Protein AF-A0A1K1NLZ1-F1 (afdb_monomer_lite)

Structure (mmCIF, N/CA/C/O backbone):
data_AF-A0A1K1NLZ1-F1
#
_entry.id   AF-A0A1K1NLZ1-F1
#
loop_
_atom_site.group_PDB
_atom_site.id
_atom_site.type_symbol
_atom_site.label_atom_id
_atom_site.label_alt_id
_atom_site.label_comp_id
_atom_site.label_asym_id
_atom_site.label_entity_id
_atom_site.label_seq_id
_atom_site.pdbx_PDB_ins_code
_atom_site.Cartn_x
_atom_site.Cartn_y
_atom_site.Cartn_z
_atom_site.occupancy
_atom_site.B_iso_or_equiv
_atom_site.auth_seq_id
_atom_site.auth_comp_id
_atom_site.auth_asym_id
_atom_site.auth_atom_id
_atom_site.pdbx_PDB_model_num
ATOM 1 N N . MET A 1 1 ? -29.217 3.573 26.309 1.00 61.41 1 MET A N 1
ATOM 2 C CA . MET A 1 1 ? -27.871 2.977 26.425 1.00 61.41 1 MET A CA 1
ATOM 3 C C . MET A 1 1 ? -27.274 2.981 25.029 1.00 61.41 1 MET A C 1
ATOM 5 O O . MET A 1 1 ? -28.018 2.700 24.095 1.00 61.41 1 MET A O 1
ATOM 9 N N . SER A 1 2 ? -26.033 3.432 24.840 1.00 82.44 2 SER A N 1
ATOM 10 C CA . SER A 1 2 ? -25.448 3.455 23.495 1.00 82.44 2 SER A CA 1
ATOM 11 C C . SER A 1 2 ? -25.098 2.027 23.060 1.00 82.44 2 SER A C 1
ATOM 13 O O . SER A 1 2 ? -24.797 1.182 23.903 1.00 82.44 2 SER A O 1
ATOM 15 N N . ARG A 1 3 ? -25.100 1.745 21.748 1.00 85.81 3 ARG A N 1
ATOM 16 C CA . ARG A 1 3 ? -24.707 0.426 21.209 1.00 85.81 3 ARG A CA 1
ATOM 17 C C . ARG A 1 3 ? -23.326 -0.017 21.714 1.00 85.81 3 ARG A C 1
ATOM 19 O O . ARG A 1 3 ? -23.074 -1.200 21.899 1.00 85.81 3 ARG A O 1
ATOM 26 N N . THR A 1 4 ? -22.435 0.938 21.961 1.00 86.25 4 THR A N 1
ATOM 27 C CA . THR A 1 4 ? -21.087 0.696 22.481 1.00 86.25 4 THR A CA 1
ATOM 28 C C . THR A 1 4 ? -21.100 0.216 23.935 1.00 86.25 4 THR A C 1
ATOM 30 O O . THR A 1 4 ? -20.325 -0.670 24.283 1.00 86.25 4 THR A O 1
ATOM 33 N N . ASP A 1 5 ? -22.008 0.735 24.767 1.00 85.69 5 ASP A N 1
ATOM 34 C CA . ASP A 1 5 ? -22.148 0.316 26.170 1.00 85.69 5 ASP A CA 1
ATOM 35 C C . ASP A 1 5 ? -22.667 -1.126 26.273 1.00 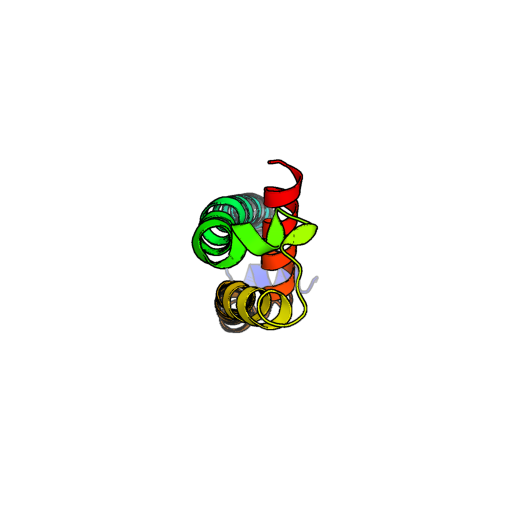85.69 5 ASP A C 1
ATOM 37 O O . ASP A 1 5 ? -22.256 -1.887 27.150 1.00 85.69 5 ASP A O 1
ATOM 41 N N . GLU A 1 6 ? -23.555 -1.525 25.357 1.00 89.00 6 GLU A N 1
ATOM 42 C CA . GLU A 1 6 ? -24.043 -2.905 25.245 1.00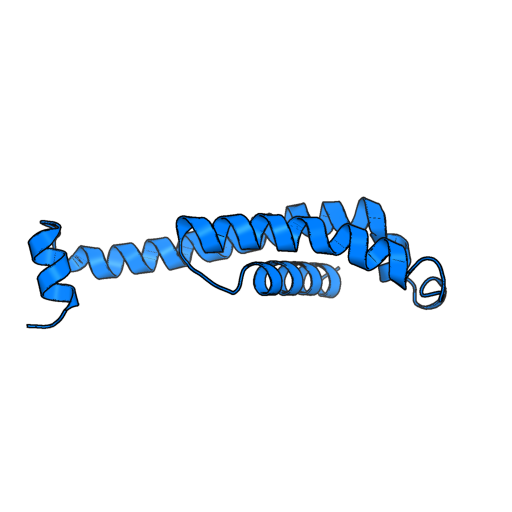 89.00 6 GLU A CA 1
ATOM 43 C C . GLU A 1 6 ? -22.914 -3.867 24.865 1.00 89.00 6 GLU A C 1
ATOM 45 O O . GLU A 1 6 ? -22.768 -4.918 25.490 1.00 89.00 6 GLU A O 1
ATOM 50 N N . ILE A 1 7 ? -22.072 -3.479 23.901 1.00 89.38 7 ILE A N 1
ATOM 51 C CA . ILE A 1 7 ? -20.900 -4.258 23.478 1.00 89.38 7 ILE A CA 1
ATOM 52 C C . ILE A 1 7 ? -19.891 -4.387 24.621 1.00 89.38 7 ILE A C 1
ATOM 54 O O . ILE A 1 7 ? -19.420 -5.489 24.888 1.00 89.38 7 ILE A O 1
ATOM 58 N N . LEU A 1 8 ? -19.582 -3.297 25.327 1.00 90.88 8 LEU A N 1
ATOM 59 C CA . LEU A 1 8 ? -18.667 -3.320 26.472 1.00 90.88 8 LEU A CA 1
ATOM 60 C C . LEU A 1 8 ? -19.164 -4.250 27.580 1.00 90.88 8 LEU A C 1
ATOM 62 O O . LEU A 1 8 ? -18.399 -5.069 28.096 1.00 90.88 8 LEU A O 1
ATOM 66 N N . LYS A 1 9 ? -20.457 -4.161 27.909 1.00 90.88 9 LYS A N 1
ATOM 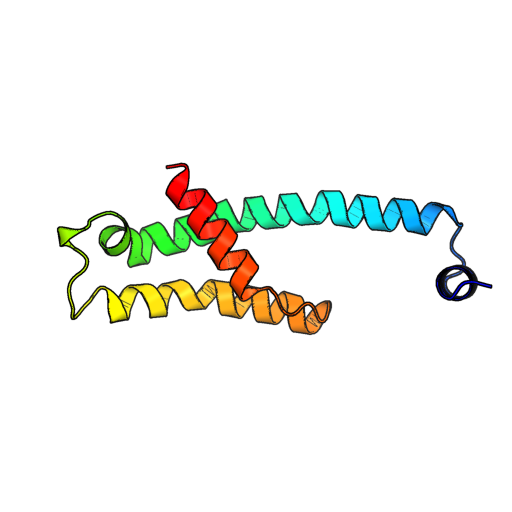67 C CA . LYS A 1 9 ? -21.089 -5.025 28.908 1.00 90.88 9 LYS A CA 1
ATOM 68 C C . LYS A 1 9 ? -21.061 -6.493 28.475 1.00 90.88 9 LYS A C 1
ATOM 70 O O . LYS A 1 9 ? -20.726 -7.349 29.290 1.00 90.88 9 LYS A O 1
ATOM 75 N N . ALA A 1 10 ? -21.366 -6.784 27.209 1.00 92.75 10 ALA A N 1
ATOM 76 C CA . ALA A 1 10 ? -21.314 -8.137 26.654 1.00 92.75 10 ALA A CA 1
ATOM 77 C C . ALA A 1 10 ? -19.885 -8.709 26.641 1.00 92.75 10 ALA A C 1
ATOM 79 O O . ALA A 1 10 ? -19.678 -9.869 26.990 1.00 92.75 10 ALA A O 1
ATOM 80 N N . ALA A 1 11 ? -18.895 -7.879 26.306 1.00 90.69 11 ALA A N 1
ATOM 81 C CA . ALA A 1 11 ? -17.481 -8.238 26.273 1.00 90.69 11 ALA A CA 1
ATOM 82 C C . ALA A 1 11 ? -16.813 -8.261 27.661 1.00 90.69 11 ALA A C 1
ATOM 84 O O . ALA A 1 11 ? -15.632 -8.590 27.754 1.00 90.69 11 ALA A O 1
ATOM 85 N N . LYS A 1 12 ? -17.545 -7.920 28.735 1.00 93.56 12 LYS A N 1
ATOM 86 C CA . LYS A 1 12 ? -17.030 -7.796 30.113 1.00 93.56 12 LYS A CA 1
ATOM 87 C C . LYS A 1 12 ? -15.802 -6.876 30.209 1.00 93.56 12 LYS A C 1
ATOM 89 O O . LYS A 1 12 ? -14.890 -7.138 30.990 1.00 93.56 12 LYS A O 1
ATOM 94 N N . MET A 1 13 ? -15.773 -5.810 29.408 1.00 92.81 13 MET A N 1
ATOM 95 C CA . MET A 1 13 ? -14.650 -4.873 29.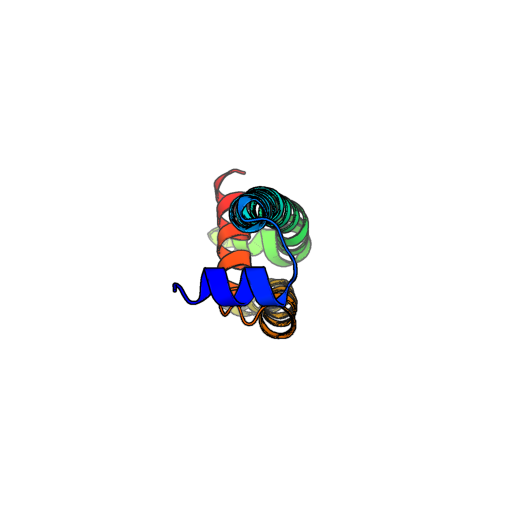353 1.00 92.81 13 MET A CA 1
ATOM 96 C C . MET A 1 13 ? -14.935 -3.577 30.123 1.00 92.81 13 MET A C 1
ATOM 98 O O . MET A 1 13 ? -16.086 -3.133 30.171 1.00 92.81 13 MET A O 1
ATOM 102 N N . PRO A 1 14 ? -13.900 -2.934 30.698 1.00 92.62 14 PRO A N 1
ATOM 103 C CA . PRO A 1 14 ? -14.044 -1.620 31.311 1.00 92.62 14 PRO A CA 1
ATOM 104 C C . PRO A 1 14 ? -14.328 -0.543 30.248 1.00 92.62 14 PRO A C 1
ATOM 106 O O . PRO A 1 14 ? -13.938 -0.704 29.089 1.00 92.62 14 PRO A O 1
ATOM 109 N N . PRO A 1 15 ? -14.936 0.598 30.622 1.00 88.44 15 PRO A N 1
ATOM 110 C CA . PRO A 1 15 ? -15.233 1.689 29.685 1.00 88.44 15 PRO A CA 1
ATOM 111 C C . PRO A 1 15 ? -13.980 2.257 28.995 1.00 88.44 15 PRO A C 1
ATOM 113 O O . PRO A 1 15 ? -14.048 2.736 27.863 1.00 88.44 15 PRO A O 1
ATOM 116 N N . GLU A 1 16 ? -12.814 2.143 29.635 1.00 91.00 16 GLU A N 1
ATOM 117 C CA . GLU A 1 16 ? -11.516 2.554 29.087 1.00 91.00 16 GLU A CA 1
ATOM 118 C C . GLU A 1 16 ? -11.083 1.742 27.854 1.00 91.00 16 GLU A C 1
ATOM 120 O O . GLU A 1 16 ? -10.293 2.229 27.040 1.00 91.00 16 GLU A O 1
ATOM 125 N N . ALA A 1 17 ? -11.634 0.537 27.661 1.00 90.75 17 ALA A N 1
ATOM 126 C CA . ALA A 1 17 ? -11.277 -0.341 26.550 1.00 90.75 17 ALA A CA 1
ATOM 127 C C . ALA A 1 17 ? -11.559 0.288 25.176 1.00 90.75 17 ALA A C 1
ATOM 129 O O . ALA A 1 17 ? -10.833 0.016 24.220 1.00 90.75 17 ALA A O 1
ATOM 130 N N . ILE A 1 18 ? -12.550 1.185 25.075 1.00 90.38 18 ILE A N 1
ATOM 131 C CA . ILE A 1 18 ? -12.816 1.932 23.835 1.00 90.38 18 ILE A CA 1
ATOM 132 C C . ILE A 1 18 ? -11.602 2.789 23.471 1.00 90.38 18 ILE A C 1
ATOM 134 O O . ILE A 1 18 ? -11.133 2.752 22.335 1.00 90.38 18 ILE A O 1
ATOM 138 N N . LYS A 1 19 ? -11.075 3.555 24.435 1.00 92.25 19 LYS A N 1
ATOM 139 C CA . LYS A 1 19 ? -9.917 4.427 24.210 1.00 92.25 19 LYS A CA 1
ATOM 140 C C . LYS A 1 19 ? -8.685 3.598 23.857 1.00 92.25 19 LYS A C 1
ATOM 142 O O . LYS A 1 19 ? -7.978 3.944 22.916 1.00 92.25 19 LYS A O 1
ATOM 147 N N . MET A 1 20 ? -8.473 2.485 24.559 1.00 93.19 20 MET A N 1
ATOM 148 C CA . MET A 1 20 ? -7.363 1.574 24.282 1.00 93.19 20 MET A CA 1
ATOM 149 C C . MET A 1 20 ? -7.442 0.987 22.867 1.00 93.19 20 MET A C 1
ATOM 151 O O . MET A 1 20 ? -6.446 1.003 22.153 1.00 93.19 20 MET A O 1
ATOM 155 N N . SER A 1 21 ? -8.624 0.549 22.420 1.00 92.44 21 SER A N 1
ATOM 156 C CA . SER A 1 21 ? -8.829 0.064 21.048 1.00 92.44 21 SER A CA 1
ATOM 157 C C . SER A 1 21 ? -8.457 1.125 20.010 1.00 92.44 21 SER A C 1
ATOM 159 O O . SER A 1 21 ? -7.733 0.818 19.069 1.00 92.44 21 SER A O 1
ATOM 161 N N . ARG A 1 22 ? -8.859 2.386 20.211 1.00 94.31 22 ARG A N 1
ATOM 162 C CA . ARG A 1 22 ? -8.480 3.485 19.304 1.00 94.31 22 ARG A CA 1
ATOM 163 C C . ARG A 1 22 ? -6.984 3.775 19.308 1.00 94.31 22 ARG A C 1
ATOM 165 O O . ARG A 1 22 ? -6.435 4.125 18.270 1.00 94.31 22 ARG A O 1
ATOM 172 N N . MET A 1 23 ? -6.324 3.628 20.454 1.00 95.56 23 MET A N 1
ATOM 173 C CA . MET A 1 23 ? -4.871 3.772 20.537 1.00 95.56 23 MET A CA 1
ATOM 174 C C . MET A 1 23 ? -4.147 2.645 19.799 1.00 95.56 23 MET A C 1
ATOM 176 O O . MET A 1 23 ? -3.160 2.912 19.123 1.00 95.56 23 MET A O 1
ATOM 180 N N . ILE A 1 24 ? -4.650 1.409 19.876 1.00 95.31 24 ILE A N 1
ATOM 181 C CA . ILE A 1 24 ? -4.109 0.282 19.106 1.00 95.31 24 ILE A CA 1
ATOM 182 C C . ILE A 1 24 ? -4.244 0.559 17.606 1.00 95.31 24 ILE A C 1
ATOM 184 O O . ILE A 1 24 ? -3.251 0.439 16.891 1.00 95.31 24 ILE A O 1
ATOM 188 N N . ASP A 1 25 ? -5.416 1.007 17.145 1.00 94.38 25 ASP A N 1
ATOM 189 C CA . ASP A 1 25 ? -5.629 1.387 15.741 1.00 94.38 25 ASP A CA 1
ATOM 190 C C . ASP A 1 25 ? -4.625 2.472 15.300 1.00 94.38 25 ASP A C 1
ATOM 192 O O . ASP A 1 25 ? -4.004 2.366 14.240 1.00 94.38 25 ASP A O 1
ATOM 196 N N . ALA A 1 26 ? -4.418 3.491 16.144 1.00 94.44 26 ALA A N 1
ATOM 197 C CA . ALA A 1 26 ? -3.518 4.614 15.877 1.00 94.44 26 ALA A CA 1
ATOM 198 C C . ALA A 1 26 ? -2.030 4.231 15.839 1.00 94.44 26 ALA A C 1
ATOM 200 O O . ALA A 1 26 ? -1.248 4.932 15.203 1.00 94.44 26 ALA A O 1
ATOM 201 N N . VAL A 1 27 ? -1.630 3.143 16.502 1.00 96.31 27 VAL A N 1
ATOM 202 C CA . VAL A 1 27 ? -0.254 2.620 16.463 1.00 96.31 27 VAL A CA 1
ATOM 203 C C . VAL A 1 27 ? -0.073 1.638 15.309 1.00 96.31 27 VAL A C 1
ATOM 205 O O . VAL A 1 27 ? 0.924 1.698 14.593 1.00 96.31 27 VAL A O 1
ATOM 208 N N . TYR A 1 28 ? -1.038 0.744 15.106 1.00 93.94 28 TYR A N 1
ATOM 209 C CA . TYR A 1 28 ? -0.973 -0.280 14.069 1.00 93.94 28 TYR A CA 1
ATOM 210 C C . TYR A 1 28 ? -0.956 0.329 12.665 1.00 93.94 28 TYR A C 1
ATOM 212 O O . TYR A 1 28 ? -0.174 -0.097 11.816 1.00 93.94 28 TYR A O 1
ATOM 220 N N . PHE A 1 29 ? -1.790 1.343 12.417 1.00 94.19 29 PHE A N 1
ATOM 221 C CA . PHE A 1 29 ? -1.947 1.901 11.077 1.00 94.19 29 PHE A CA 1
ATOM 222 C C . PHE A 1 29 ? -0.658 2.548 10.526 1.00 94.19 29 PHE A C 1
ATOM 224 O O . PHE A 1 29 ? -0.261 2.190 9.418 1.00 94.19 29 PHE A O 1
ATOM 231 N N . PRO A 1 30 ? 0.077 3.402 11.269 1.00 95.44 30 PRO A N 1
ATOM 232 C CA . PRO A 1 30 ? 1.378 3.904 10.819 1.00 95.44 30 PRO A CA 1
ATOM 233 C C . PRO A 1 30 ? 2.420 2.807 10.585 1.00 95.44 30 PRO A C 1
ATOM 235 O O . PRO A 1 30 ? 3.170 2.884 9.615 1.00 95.44 30 PRO A O 1
ATOM 238 N N . ILE A 1 31 ? 2.459 1.775 11.436 1.00 96.50 31 ILE A N 1
ATOM 239 C CA . ILE A 1 31 ? 3.382 0.642 11.265 1.00 96.50 31 ILE A CA 1
ATOM 240 C C . ILE A 1 31 ? 3.091 -0.077 9.948 1.00 96.50 31 ILE A C 1
ATOM 242 O O . ILE A 1 31 ? 4.013 -0.352 9.180 1.00 96.50 31 ILE A O 1
ATOM 246 N N . LEU A 1 32 ? 1.814 -0.337 9.661 1.00 94.50 32 LEU A N 1
ATOM 247 C CA . LEU A 1 32 ? 1.391 -0.920 8.394 1.00 94.50 32 LEU A CA 1
ATOM 248 C C . LEU A 1 32 ? 1.823 -0.042 7.211 1.00 94.50 32 LEU A C 1
ATOM 250 O O . LEU A 1 32 ? 2.392 -0.564 6.259 1.00 94.50 32 LEU A O 1
ATOM 254 N N . CYS A 1 33 ? 1.618 1.276 7.282 1.00 96.12 33 CYS A N 1
ATOM 255 C CA . CYS A 1 33 ? 2.044 2.194 6.225 1.00 96.12 33 CYS A CA 1
ATOM 256 C C . CYS A 1 33 ? 3.561 2.155 5.994 1.00 96.12 33 CYS A C 1
ATOM 258 O O . CYS A 1 33 ? 3.984 2.045 4.851 1.00 96.12 33 CYS A O 1
ATOM 260 N N . ILE A 1 34 ? 4.385 2.189 7.047 1.00 96.00 34 ILE A N 1
ATOM 261 C CA . ILE A 1 34 ? 5.853 2.128 6.914 1.00 96.00 34 ILE A CA 1
ATOM 262 C C . ILE A 1 34 ? 6.290 0.798 6.294 1.00 96.00 34 ILE A C 1
ATOM 264 O O . ILE A 1 34 ? 7.153 0.779 5.418 1.00 96.00 34 ILE A O 1
ATOM 268 N N . LEU A 1 35 ? 5.680 -0.314 6.713 1.00 95.56 35 LEU A N 1
ATOM 269 C CA . LEU A 1 35 ? 5.956 -1.625 6.128 1.00 95.56 35 LEU A CA 1
ATOM 270 C C . LEU A 1 35 ? 5.593 -1.664 4.643 1.00 95.56 35 LEU A C 1
ATOM 272 O O . LEU A 1 35 ? 6.375 -2.189 3.852 1.00 95.56 35 LEU A O 1
ATOM 276 N N . LEU A 1 36 ? 4.447 -1.098 4.257 1.00 96.25 36 LEU A N 1
ATOM 277 C CA . LEU A 1 36 ? 4.032 -1.017 2.857 1.00 96.25 36 LEU A CA 1
ATOM 278 C C . LEU A 1 36 ? 4.960 -0.118 2.045 1.00 96.25 36 LEU A C 1
ATOM 280 O O . LEU A 1 36 ? 5.424 -0.559 1.002 1.00 96.25 36 LEU A O 1
ATOM 284 N N . VAL A 1 37 ? 5.295 1.078 2.535 1.00 96.81 37 VAL A N 1
ATOM 285 C CA . VAL A 1 37 ? 6.272 1.961 1.882 1.00 96.81 37 VAL A CA 1
ATOM 286 C C . VAL A 1 37 ? 7.593 1.224 1.689 1.00 96.81 37 VAL A C 1
ATOM 288 O O . VAL A 1 37 ? 8.097 1.197 0.584 1.00 96.81 37 VAL A O 1
ATOM 291 N N . GLY A 1 38 ? 8.139 0.551 2.703 1.00 95.50 38 GLY A N 1
ATOM 292 C CA . GLY A 1 38 ? 9.401 -0.173 2.539 1.00 95.50 38 GLY A CA 1
ATOM 293 C C . GLY A 1 38 ? 9.296 -1.327 1.537 1.00 95.50 38 GLY A C 1
ATOM 294 O O . GLY A 1 38 ? 10.038 -1.403 0.563 1.00 95.50 38 GLY A O 1
ATOM 295 N N . THR A 1 39 ? 8.375 -2.256 1.778 1.00 96.62 39 THR A N 1
ATOM 296 C CA . THR A 1 39 ? 8.334 -3.533 1.047 1.00 96.62 39 THR A CA 1
ATOM 297 C C . THR A 1 39 ? 7.731 -3.420 -0.348 1.00 96.62 39 THR A C 1
ATOM 299 O O . THR A 1 39 ? 8.279 -3.998 -1.289 1.00 96.62 39 THR A O 1
ATOM 302 N N . TYR A 1 40 ? 6.646 -2.658 -0.508 1.00 97.69 40 TYR A N 1
ATOM 303 C CA . TYR A 1 40 ? 6.006 -2.488 -1.807 1.00 97.69 40 TYR A CA 1
ATOM 304 C C . TYR A 1 40 ? 6.867 -1.627 -2.727 1.00 97.69 40 TYR A C 1
ATOM 306 O O . TYR A 1 40 ? 7.063 -1.997 -3.881 1.00 97.69 40 TYR A O 1
ATOM 314 N N . HIS A 1 41 ? 7.464 -0.553 -2.204 1.00 96.94 41 HIS A N 1
ATOM 315 C CA . HIS A 1 41 ? 8.376 0.276 -2.986 1.00 96.94 41 HIS A CA 1
ATOM 316 C C . HIS A 1 41 ? 9.604 -0.514 -3.437 1.00 96.94 41 HIS A C 1
ATOM 318 O O . HIS A 1 41 ? 9.954 -0.458 -4.607 1.00 96.94 41 HIS A O 1
ATOM 324 N N . MET A 1 42 ? 10.228 -1.322 -2.567 1.00 97.19 42 MET A N 1
ATOM 325 C CA . MET A 1 42 ? 11.328 -2.202 -2.991 1.00 97.19 42 MET A CA 1
ATOM 326 C C . MET A 1 42 ? 10.887 -3.194 -4.077 1.00 97.19 42 MET A C 1
ATOM 328 O O . MET A 1 42 ? 11.596 -3.382 -5.061 1.00 97.19 42 MET A O 1
ATOM 332 N N . HIS A 1 43 ? 9.717 -3.819 -3.926 1.00 97.94 43 HIS A N 1
ATOM 333 C CA . HIS A 1 43 ? 9.179 -4.737 -4.932 1.00 97.94 43 HIS A CA 1
ATOM 334 C C . HIS A 1 43 ? 8.945 -4.048 -6.282 1.00 97.94 43 HIS A C 1
ATOM 336 O O . HIS A 1 43 ? 9.323 -4.589 -7.320 1.00 97.94 43 HIS A O 1
ATOM 342 N N . PHE A 1 44 ? 8.336 -2.863 -6.266 1.00 98.12 44 PHE A N 1
ATOM 343 C CA . PHE A 1 44 ? 8.011 -2.114 -7.471 1.00 98.12 44 PHE A CA 1
ATOM 344 C C . PHE A 1 44 ? 9.272 -1.554 -8.136 1.00 98.12 44 PHE A C 1
ATOM 346 O O . PHE A 1 44 ? 9.481 -1.770 -9.326 1.00 98.12 44 PHE A O 1
ATOM 353 N N . MET A 1 45 ? 10.177 -0.962 -7.353 1.00 97.50 45 MET A N 1
ATOM 354 C CA . MET A 1 45 ? 11.449 -0.413 -7.822 1.00 97.50 45 MET A CA 1
ATOM 355 C C . MET A 1 45 ? 12.318 -1.469 -8.514 1.00 97.50 45 MET A C 1
ATOM 357 O O . MET A 1 45 ? 12.889 -1.195 -9.563 1.00 97.50 45 MET A O 1
ATOM 361 N N . LEU A 1 46 ? 12.387 -2.690 -7.974 1.00 97.62 46 LEU A N 1
ATOM 362 C CA . LEU A 1 46 ? 13.217 -3.758 -8.544 1.00 97.62 46 LEU A CA 1
ATOM 363 C C . LEU A 1 46 ? 12.638 -4.401 -9.813 1.00 97.62 46 LEU A C 1
ATOM 365 O O . LEU A 1 46 ? 13.383 -5.049 -10.543 1.00 97.62 46 LEU A O 1
ATOM 369 N N . LEU A 1 47 ? 11.329 -4.286 -10.060 1.00 97.62 47 LEU A N 1
ATOM 370 C CA . LEU A 1 47 ? 10.657 -5.006 -11.153 1.00 97.62 47 LEU A CA 1
ATOM 371 C C . LEU A 1 47 ? 10.093 -4.092 -12.247 1.00 97.62 47 LEU A C 1
ATOM 373 O O . LEU A 1 47 ? 10.032 -4.501 -13.403 1.00 97.62 47 LEU A O 1
ATOM 377 N N . ALA A 1 48 ? 9.660 -2.886 -11.887 1.00 97.44 48 ALA A N 1
ATOM 378 C CA . ALA A 1 48 ? 9.043 -1.910 -12.785 1.00 97.44 48 ALA A CA 1
ATOM 379 C C . ALA A 1 48 ? 9.618 -0.490 -12.629 1.00 97.44 48 ALA A C 1
ATOM 381 O O . ALA A 1 48 ? 9.205 0.399 -13.373 1.00 97.44 48 ALA A O 1
ATOM 382 N N . GLY A 1 49 ? 10.561 -0.276 -11.701 1.00 96.69 49 GLY A N 1
ATOM 383 C CA . GLY A 1 49 ? 11.060 1.051 -11.332 1.00 96.69 49 GLY A CA 1
ATOM 384 C C . GLY A 1 49 ? 11.636 1.838 -12.502 1.00 96.69 49 GLY A C 1
ATOM 385 O O . GLY A 1 49 ? 11.306 3.006 -12.661 1.00 96.69 49 GLY A O 1
ATOM 386 N N . ASP A 1 50 ? 12.412 1.202 -13.381 1.00 96.44 50 ASP A N 1
ATOM 387 C CA . ASP A 1 50 ? 13.033 1.903 -14.514 1.00 96.44 50 ASP A CA 1
ATOM 388 C C . ASP A 1 50 ? 11.998 2.551 -15.454 1.00 96.44 50 ASP A C 1
ATOM 390 O O . ASP A 1 50 ? 12.196 3.669 -15.930 1.00 96.44 50 ASP A O 1
ATOM 394 N N . TRP A 1 51 ? 10.856 1.889 -15.672 1.00 97.25 51 TRP A N 1
ATOM 395 C CA . TRP A 1 51 ? 9.744 2.439 -16.455 1.00 97.25 51 TRP A CA 1
ATOM 396 C C . TRP A 1 51 ? 8.948 3.513 -15.714 1.00 97.25 51 TRP A C 1
ATOM 398 O O . TRP A 1 51 ? 8.221 4.284 -16.345 1.00 97.25 51 TRP A O 1
ATOM 408 N N . ASP A 1 52 ? 9.039 3.555 -14.389 1.00 95.94 52 ASP A N 1
ATOM 409 C CA . ASP A 1 52 ? 8.358 4.563 -13.589 1.00 95.94 52 ASP A CA 1
ATOM 410 C C . ASP A 1 52 ? 9.198 5.838 -13.411 1.00 95.94 52 ASP A C 1
ATOM 412 O O . ASP A 1 52 ? 8.663 6.944 -13.559 1.00 95.94 52 ASP A O 1
ATOM 416 N N . PHE A 1 53 ? 10.518 5.697 -13.239 1.00 95.56 53 PHE A N 1
ATOM 417 C CA . PHE A 1 53 ? 11.462 6.805 -13.065 1.00 95.56 53 PHE A CA 1
ATOM 418 C C . PHE A 1 53 ? 11.555 7.720 -14.288 1.00 95.56 53 PHE A C 1
ATOM 420 O O . PHE A 1 53 ? 11.513 8.946 -14.160 1.00 95.56 53 PHE A O 1
ATOM 427 N N . TRP A 1 54 ? 11.693 7.145 -15.485 1.00 96.62 54 TRP A N 1
ATOM 428 C CA . TRP A 1 54 ? 12.104 7.903 -16.665 1.00 96.62 54 TRP A CA 1
ATOM 429 C C . TRP A 1 54 ? 10.948 8.154 -17.630 1.00 96.62 54 TRP A C 1
ATOM 431 O O . TRP A 1 54 ? 10.238 7.242 -18.052 1.00 96.62 54 TRP A O 1
ATOM 441 N N . LEU A 1 55 ? 10.763 9.415 -18.027 1.00 96.19 55 LEU A N 1
ATOM 442 C CA . LEU A 1 55 ? 9.687 9.799 -18.945 1.00 96.19 55 LEU A CA 1
ATOM 443 C C . LEU A 1 55 ? 9.886 9.224 -20.356 1.00 96.19 55 LEU A C 1
ATOM 445 O O . LEU A 1 55 ? 8.917 8.874 -21.021 1.00 96.19 55 LEU A O 1
ATOM 449 N N . ASP A 1 56 ? 11.130 9.099 -20.804 1.00 96.81 56 ASP A N 1
ATOM 450 C CA . ASP A 1 56 ? 11.508 8.509 -22.089 1.00 96.81 56 ASP A CA 1
ATOM 451 C C . ASP A 1 56 ? 11.418 6.974 -22.108 1.00 96.81 56 ASP A C 1
ATOM 453 O O . ASP A 1 56 ? 11.363 6.388 -23.188 1.00 96.81 56 ASP A O 1
ATOM 457 N N . TRP A 1 57 ? 11.310 6.324 -20.943 1.00 97.12 57 TRP A N 1
ATOM 458 C CA . TRP A 1 57 ? 11.047 4.884 -20.838 1.00 97.12 57 TRP A CA 1
ATOM 459 C C . TRP A 1 57 ? 9.555 4.539 -20.869 1.00 97.12 57 TRP A C 1
ATOM 461 O O . TRP A 1 57 ? 9.214 3.381 -21.090 1.00 97.12 57 TRP A O 1
ATOM 471 N N . LYS A 1 58 ? 8.651 5.515 -20.692 1.00 96.94 58 LYS A N 1
ATOM 472 C CA . LYS A 1 58 ? 7.185 5.319 -20.700 1.00 96.94 58 LYS A CA 1
ATOM 473 C C . LYS A 1 58 ? 6.643 5.110 -22.117 1.00 96.94 58 LYS A C 1
ATOM 475 O O . LYS A 1 58 ? 5.900 5.924 -22.667 1.00 96.94 58 LYS A O 1
ATOM 480 N N . ASP A 1 59 ? 7.047 4.003 -22.725 1.00 97.38 59 ASP A N 1
ATOM 481 C CA . ASP A 1 59 ? 6.677 3.592 -24.069 1.00 97.38 59 ASP A CA 1
ATOM 482 C C . ASP A 1 59 ? 5.263 2.979 -24.131 1.00 97.38 59 ASP A C 1
ATOM 484 O O . ASP A 1 59 ? 4.581 2.784 -23.128 1.00 97.38 59 ASP A O 1
ATOM 488 N N . ARG A 1 60 ? 4.778 2.676 -25.341 1.00 97.69 60 ARG A N 1
ATOM 489 C CA . ARG A 1 60 ? 3.433 2.098 -25.536 1.00 97.69 60 ARG A CA 1
ATOM 490 C C . ARG A 1 60 ? 3.371 0.579 -25.402 1.00 97.69 60 ARG A C 1
ATOM 492 O O . ARG A 1 60 ? 2.264 0.047 -25.392 1.00 97.69 60 ARG A O 1
ATOM 499 N N . GLN A 1 61 ? 4.505 -0.114 -25.361 1.00 96.69 61 GLN A N 1
ATOM 500 C CA . GLN A 1 61 ? 4.542 -1.569 -25.324 1.00 96.69 61 GLN A CA 1
ATOM 501 C C . GLN A 1 61 ? 4.813 -2.079 -23.911 1.00 96.69 61 GLN A C 1
ATOM 503 O O . GLN A 1 61 ? 4.028 -2.876 -23.406 1.00 96.69 61 GLN A O 1
ATOM 508 N N . TRP A 1 62 ? 5.899 -1.641 -23.275 1.00 96.75 62 TRP A N 1
ATOM 509 C CA . TRP A 1 62 ? 6.358 -2.242 -22.024 1.00 96.75 62 TRP A CA 1
ATOM 510 C C . TRP A 1 62 ? 5.791 -1.559 -20.789 1.00 96.75 62 TRP A C 1
ATOM 512 O O . TRP A 1 62 ? 5.262 -2.261 -19.929 1.00 96.75 62 TRP A O 1
ATOM 522 N N . TRP A 1 63 ? 5.805 -0.227 -20.716 1.00 97.44 63 TRP A N 1
ATOM 523 C CA . TRP A 1 63 ? 5.231 0.496 -19.573 1.00 97.44 63 TRP A CA 1
ATOM 524 C C . TRP A 1 63 ? 3.775 0.092 -19.244 1.00 97.44 63 TRP A C 1
ATOM 526 O O . TRP A 1 63 ? 3.520 -0.333 -18.114 1.00 97.44 63 TRP A O 1
ATOM 536 N N . PRO A 1 64 ? 2.810 0.088 -20.191 1.00 97.56 64 PRO A N 1
ATOM 537 C CA . PRO A 1 64 ? 1.427 -0.293 -19.889 1.00 97.56 64 PRO A CA 1
ATOM 538 C C . PRO A 1 64 ? 1.227 -1.798 -19.645 1.00 97.56 64 PRO A C 1
ATOM 540 O O . PRO A 1 64 ? 0.104 -2.216 -19.376 1.00 97.56 64 PRO A O 1
ATOM 543 N N . VAL A 1 65 ? 2.277 -2.620 -19.743 1.00 97.25 65 VAL A N 1
ATOM 544 C CA . VAL A 1 65 ? 2.227 -4.065 -19.477 1.00 97.25 65 VAL A CA 1
ATOM 545 C C . VAL A 1 65 ? 2.905 -4.391 -18.150 1.00 97.25 65 VAL A C 1
ATOM 547 O O . VAL A 1 65 ? 2.286 -4.993 -17.276 1.00 97.25 65 VAL A O 1
ATOM 550 N N . VAL A 1 66 ? 4.157 -3.972 -17.966 1.00 97.44 66 VAL A N 1
ATOM 551 C CA . VAL A 1 66 ? 4.971 -4.315 -16.792 1.00 97.44 66 VAL A CA 1
ATOM 552 C C . VAL A 1 66 ? 4.439 -3.624 -15.538 1.00 97.44 66 VAL A C 1
ATOM 554 O O . VAL A 1 66 ? 4.166 -4.295 -14.542 1.00 97.44 66 VAL A O 1
ATOM 557 N N . THR A 1 67 ? 4.210 -2.309 -15.594 1.00 96.56 67 THR A N 1
ATOM 558 C CA . THR A 1 67 ? 3.746 -1.505 -14.453 1.00 96.56 67 THR A CA 1
ATOM 559 C C . THR A 1 67 ? 2.451 -2.045 -13.825 1.00 96.56 67 THR A C 1
ATOM 561 O O . THR A 1 67 ? 2.446 -2.265 -12.612 1.00 96.56 67 THR A O 1
ATOM 564 N N . PRO A 1 68 ? 1.360 -2.337 -14.569 1.00 97.19 68 PRO A N 1
ATOM 565 C CA . PRO A 1 68 ? 0.151 -2.882 -13.949 1.00 97.19 68 PRO A CA 1
ATOM 566 C C . PRO A 1 68 ? 0.309 -4.325 -13.447 1.00 97.19 68 PRO A C 1
ATOM 568 O O . PRO A 1 68 ? -0.267 -4.659 -12.410 1.00 97.19 68 PRO A O 1
ATOM 571 N N . ILE A 1 69 ? 1.085 -5.178 -14.131 1.00 98.00 69 ILE A N 1
ATOM 572 C CA . ILE A 1 69 ? 1.329 -6.565 -13.691 1.00 98.00 69 ILE A CA 1
ATOM 573 C C . ILE A 1 69 ? 2.086 -6.588 -12.361 1.00 98.00 69 ILE A C 1
ATOM 575 O O . ILE A 1 69 ? 1.746 -7.367 -11.472 1.00 98.00 69 ILE A O 1
ATOM 579 N N . VAL A 1 70 ? 3.096 -5.734 -12.206 1.00 98.06 70 VAL A N 1
ATOM 580 C CA . VAL A 1 70 ? 3.861 -5.629 -10.959 1.00 98.06 70 VAL A CA 1
ATOM 581 C C . VAL A 1 70 ? 3.032 -4.927 -9.881 1.00 98.06 70 VAL A C 1
ATOM 583 O O . VAL A 1 70 ? 2.952 -5.416 -8.757 1.00 98.06 70 VAL A O 1
ATOM 586 N N . GLY A 1 71 ? 2.350 -3.828 -10.212 1.00 97.25 71 GLY A N 1
ATOM 587 C CA . GLY A 1 71 ? 1.599 -3.028 -9.239 1.00 97.25 71 GLY A CA 1
ATOM 588 C C . GLY A 1 71 ? 0.389 -3.742 -8.617 1.00 97.25 71 GLY A C 1
ATOM 589 O O . GLY A 1 71 ? 0.012 -3.477 -7.472 1.00 97.25 71 GLY A O 1
ATOM 590 N N . ILE A 1 72 ? -0.235 -4.693 -9.321 1.00 98.06 72 ILE A N 1
ATOM 591 C CA . ILE A 1 72 ? -1.420 -5.383 -8.785 1.00 98.06 72 ILE A CA 1
ATOM 592 C C . ILE A 1 72 ? -1.090 -6.349 -7.634 1.00 98.06 72 ILE A C 1
ATOM 594 O O . ILE A 1 72 ? -1.977 -6.662 -6.838 1.00 98.06 72 ILE A O 1
ATOM 598 N N . THR A 1 73 ? 0.158 -6.808 -7.504 1.00 97.25 73 THR A N 1
ATOM 599 C CA . THR A 1 73 ? 0.555 -7.871 -6.560 1.00 97.25 73 THR A CA 1
ATOM 600 C C . THR A 1 73 ? 0.251 -7.506 -5.102 1.00 97.25 73 THR A C 1
ATOM 602 O O . THR A 1 73 ? -0.484 -8.224 -4.417 1.00 97.25 73 THR A O 1
ATOM 605 N N . TYR A 1 74 ? 0.738 -6.354 -4.635 1.00 96.88 74 TYR A N 1
ATOM 606 C CA . TYR A 1 74 ? 0.496 -5.856 -3.279 1.00 96.88 74 TYR A CA 1
ATOM 607 C C . TYR A 1 74 ? -0.940 -5.381 -3.100 1.00 96.88 74 TYR A C 1
ATOM 609 O O . TYR A 1 74 ? -1.554 -5.664 -2.069 1.00 96.88 74 TYR A O 1
ATOM 617 N N . CYS A 1 75 ? -1.507 -4.726 -4.118 1.00 97.81 75 CYS A N 1
ATOM 618 C CA . CYS A 1 75 ? -2.898 -4.286 -4.087 1.00 97.81 75 CYS A CA 1
ATOM 619 C C . CYS A 1 75 ? -3.843 -5.463 -3.817 1.00 97.81 75 CYS A C 1
ATOM 621 O O . CYS A 1 75 ? -4.716 -5.361 -2.958 1.00 97.81 75 CYS A O 1
ATOM 623 N N . ALA A 1 76 ? -3.640 -6.595 -4.495 1.00 98.12 76 ALA A N 1
ATOM 624 C CA . ALA A 1 76 ? -4.422 -7.807 -4.291 1.00 98.12 76 ALA A CA 1
ATOM 625 C C . ALA A 1 76 ? -4.175 -8.431 -2.908 1.00 98.12 76 ALA A C 1
ATOM 627 O O . ALA A 1 76 ? -5.136 -8.771 -2.217 1.00 98.12 76 ALA A O 1
ATOM 628 N N . ALA A 1 77 ? -2.914 -8.540 -2.475 1.00 97.12 77 ALA A N 1
ATOM 629 C CA . ALA A 1 77 ? -2.558 -9.140 -1.189 1.00 97.12 77 ALA A CA 1
ATOM 630 C C . ALA A 1 77 ? -3.161 -8.378 0.004 1.00 97.12 77 ALA A C 1
ATOM 632 O O . ALA A 1 77 ? -3.797 -8.974 0.880 1.00 97.12 77 ALA A O 1
ATOM 633 N N . ILE A 1 78 ? -3.023 -7.051 0.023 1.00 97.25 78 ILE A N 1
ATOM 634 C CA . ILE A 1 78 ? -3.541 -6.212 1.110 1.00 97.25 78 ILE A CA 1
ATOM 635 C C . ILE A 1 78 ? -5.055 -6.064 1.023 1.00 97.25 78 ILE A C 1
ATOM 637 O O . ILE A 1 78 ? -5.721 -6.075 2.059 1.00 97.25 78 ILE A O 1
ATOM 641 N N . MET A 1 79 ? -5.627 -5.991 -0.184 1.00 97.94 79 MET A N 1
ATOM 642 C CA . MET A 1 79 ? -7.081 -6.022 -0.339 1.00 97.94 79 MET A CA 1
ATOM 643 C C . MET A 1 79 ? -7.665 -7.325 0.210 1.00 97.94 79 MET A C 1
ATOM 645 O O . MET A 1 79 ? -8.631 -7.276 0.966 1.00 97.94 79 MET A O 1
ATOM 649 N N . TYR A 1 80 ? -7.057 -8.477 -0.089 1.00 97.88 80 TYR A N 1
ATOM 650 C CA . TYR A 1 80 ? -7.463 -9.761 0.481 1.00 97.88 80 TYR A CA 1
ATOM 651 C C . TYR A 1 80 ? -7.382 -9.747 2.014 1.00 97.88 80 TYR A C 1
ATOM 653 O O . TYR A 1 80 ? -8.372 -10.051 2.682 1.00 97.88 80 TYR A O 1
ATOM 661 N N . TYR A 1 81 ? -6.242 -9.336 2.579 1.00 95.94 81 TYR A N 1
ATOM 662 C CA . TYR A 1 81 ? -6.041 -9.303 4.029 1.00 95.94 81 TYR A CA 1
ATOM 663 C C . TYR A 1 81 ? -7.058 -8.400 4.743 1.00 95.94 81 TYR A C 1
ATOM 665 O O . TYR A 1 81 ? -7.717 -8.837 5.690 1.00 95.94 81 TYR A O 1
ATOM 673 N N . LEU A 1 82 ? -7.230 -7.160 4.281 1.00 96.31 82 LEU A N 1
ATOM 674 C CA . LEU A 1 82 ? -8.128 -6.195 4.916 1.00 96.31 82 LEU A CA 1
ATOM 675 C C . LEU A 1 82 ? -9.605 -6.541 4.712 1.00 96.31 82 LEU A C 1
ATOM 677 O O . LEU A 1 82 ? -10.411 -6.371 5.631 1.00 96.31 82 LEU A O 1
ATOM 681 N N . TRP A 1 83 ? -9.973 -7.071 3.544 1.00 97.81 83 TRP A N 1
ATOM 682 C CA . TRP A 1 83 ? -11.353 -7.453 3.267 1.00 97.81 83 TRP A CA 1
ATOM 683 C C . TRP A 1 83 ? -11.782 -8.690 4.051 1.00 97.81 83 TRP A C 1
ATOM 685 O O . TRP A 1 83 ? -12.867 -8.700 4.633 1.00 97.81 83 TRP A O 1
ATOM 695 N N . VAL A 1 84 ? -10.960 -9.741 4.075 1.00 98.12 84 VAL A N 1
ATOM 696 C CA . VAL A 1 84 ? -11.337 -11.010 4.711 1.00 98.12 84 VAL A CA 1
ATOM 697 C C . VAL A 1 84 ? -11.376 -10.878 6.231 1.00 98.12 84 VAL A C 1
ATOM 699 O O . VAL A 1 84 ? -12.331 -11.353 6.843 1.00 98.12 84 VAL A O 1
ATOM 702 N N . ASN A 1 85 ? -10.394 -10.200 6.833 1.00 96.56 85 ASN A N 1
ATOM 703 C CA . ASN A 1 85 ? -10.266 -10.139 8.292 1.00 96.56 85 ASN A CA 1
ATOM 704 C C . ASN A 1 85 ? -11.042 -8.979 8.927 1.00 96.56 85 ASN A C 1
ATOM 706 O O . ASN A 1 85 ? -11.586 -9.133 10.017 1.00 96.56 85 ASN A O 1
ATOM 710 N N . TYR A 1 86 ? -11.114 -7.828 8.251 1.00 95.00 86 TYR A N 1
ATOM 711 C CA . TYR A 1 86 ? -11.645 -6.593 8.843 1.00 95.00 86 TYR A CA 1
ATOM 712 C C . TYR A 1 86 ? -12.802 -5.975 8.053 1.00 95.00 86 TYR A C 1
ATOM 714 O O . TYR A 1 86 ? -13.395 -5.000 8.510 1.00 95.00 86 TYR A O 1
ATOM 722 N N . ARG A 1 87 ? -13.148 -6.532 6.881 1.00 97.06 87 ARG A N 1
ATOM 723 C CA . ARG A 1 87 ? -14.177 -5.998 5.966 1.00 97.06 87 ARG A CA 1
ATOM 724 C C . ARG A 1 87 ? -13.931 -4.540 5.569 1.00 97.06 87 ARG A C 1
ATOM 726 O O . ARG A 1 87 ? -14.869 -3.788 5.320 1.00 97.06 87 ARG A O 1
ATOM 733 N N . LEU A 1 88 ? -12.660 -4.150 5.480 1.00 96.75 88 LEU A N 1
ATOM 734 C CA . LEU A 1 88 ? -12.242 -2.805 5.097 1.00 96.75 88 LEU A CA 1
ATOM 735 C C . LEU A 1 88 ? -11.989 -2.740 3.575 1.00 96.75 88 LEU A C 1
ATOM 737 O O . LEU A 1 88 ? -11.094 -3.431 3.087 1.00 96.75 88 LEU A O 1
ATOM 741 N N . PRO A 1 89 ? -12.737 -1.925 2.803 1.00 97.25 89 PRO A N 1
ATOM 742 C CA . PRO A 1 89 ? -12.705 -1.944 1.336 1.00 97.25 89 PRO A CA 1
ATOM 743 C C . PRO A 1 89 ? -11.694 -0.955 0.725 1.00 97.25 89 PRO A C 1
ATOM 745 O O . PRO A 1 89 ? -11.983 -0.332 -0.291 1.00 97.25 89 PRO A O 1
ATOM 748 N N . PHE A 1 90 ? -10.526 -0.763 1.343 1.00 97.00 90 PHE A N 1
ATOM 749 C CA . PHE A 1 90 ? -9.548 0.249 0.902 1.00 97.00 90 PHE A CA 1
ATOM 750 C C . PHE A 1 90 ? -8.109 -0.280 0.761 1.00 97.00 90 PHE A C 1
ATOM 752 O O . PHE A 1 90 ? -7.165 0.500 0.662 1.00 97.00 90 PHE A O 1
ATOM 759 N N . GLY A 1 91 ? -7.903 -1.602 0.734 1.00 97.19 91 GLY A N 1
ATOM 760 C CA . GLY A 1 91 ? -6.551 -2.180 0.714 1.00 97.19 91 GLY A CA 1
ATOM 761 C C . GLY A 1 91 ? -5.727 -1.836 -0.526 1.00 97.19 91 GLY A C 1
ATOM 762 O O . GLY A 1 91 ? -4.557 -1.481 -0.396 1.00 97.19 91 GLY A O 1
ATOM 763 N N . ALA A 1 92 ? -6.340 -1.852 -1.711 1.00 97.75 92 ALA A N 1
ATOM 764 C CA . ALA A 1 92 ? -5.657 -1.453 -2.943 1.00 97.75 92 ALA A CA 1
ATOM 765 C C . ALA A 1 92 ? -5.269 0.035 -2.925 1.00 97.75 92 ALA A C 1
ATOM 767 O O . ALA A 1 92 ? -4.130 0.386 -3.226 1.00 97.75 92 ALA A O 1
ATOM 768 N N . THR A 1 93 ? -6.186 0.912 -2.503 1.00 97.88 93 THR A N 1
ATOM 769 C CA . THR A 1 93 ? -5.915 2.353 -2.417 1.00 97.88 93 THR A CA 1
ATOM 770 C C . THR A 1 93 ? -4.851 2.670 -1.372 1.00 97.88 93 THR A C 1
ATOM 772 O O . THR A 1 93 ? -4.010 3.525 -1.621 1.00 97.88 93 THR A O 1
ATOM 775 N N . LEU A 1 94 ? -4.832 1.955 -0.239 1.00 97.44 94 LEU A N 1
ATOM 776 C CA . LEU A 1 94 ? -3.772 2.086 0.764 1.00 97.44 94 LEU A CA 1
ATOM 777 C C . LEU A 1 94 ? -2.398 1.771 0.160 1.00 97.44 94 LEU A C 1
ATOM 779 O O . LEU A 1 94 ? -1.473 2.556 0.335 1.00 97.44 94 LEU A O 1
ATOM 783 N N . CYS A 1 95 ? -2.278 0.667 -0.587 1.00 97.62 95 CYS A N 1
ATOM 784 C CA . CYS A 1 95 ? -1.016 0.281 -1.222 1.00 97.62 95 CYS A CA 1
ATOM 785 C C . CYS A 1 95 ? -0.517 1.339 -2.201 1.00 97.62 95 CYS A C 1
ATOM 787 O O . CYS A 1 95 ? 0.640 1.734 -2.119 1.00 97.62 95 CYS A O 1
ATOM 789 N N . ILE A 1 96 ? -1.383 1.812 -3.104 1.00 97.81 96 ILE A N 1
ATOM 790 C CA . ILE A 1 96 ? -1.000 2.810 -4.111 1.00 97.81 96 ILE A CA 1
ATOM 791 C C . ILE A 1 96 ? -0.641 4.147 -3.462 1.00 97.81 96 ILE A C 1
ATOM 793 O O . ILE A 1 96 ? 0.344 4.757 -3.855 1.00 97.81 96 ILE A O 1
ATOM 797 N N . VAL A 1 97 ? -1.375 4.589 -2.436 1.00 98.12 97 VAL A N 1
ATOM 798 C CA . VAL A 1 97 ? -1.017 5.815 -1.707 1.00 98.12 97 VAL A CA 1
ATOM 799 C C . VAL A 1 97 ? 0.339 5.662 -1.018 1.00 98.12 97 VAL A C 1
ATOM 801 O O . VAL A 1 97 ? 1.153 6.573 -1.103 1.00 98.12 97 VAL A O 1
ATOM 804 N N . CYS A 1 98 ? 0.613 4.526 -0.369 1.00 97.69 98 CYS A N 1
ATOM 805 C CA . CYS A 1 98 ? 1.921 4.273 0.238 1.00 97.69 98 CYS A CA 1
ATOM 806 C C . CYS A 1 98 ? 3.049 4.221 -0.802 1.00 97.69 98 CYS A C 1
ATOM 808 O O . CYS A 1 98 ? 4.102 4.796 -0.553 1.00 97.69 98 CYS A O 1
ATOM 810 N N . LEU A 1 99 ? 2.828 3.575 -1.951 1.00 97.69 99 LEU A N 1
ATOM 811 C CA . LEU A 1 99 ? 3.808 3.528 -3.037 1.00 97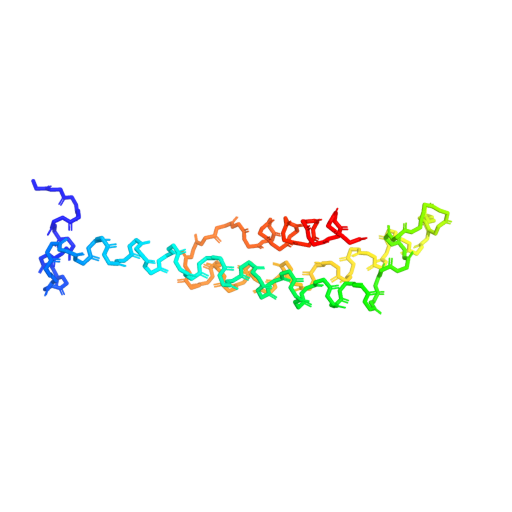.69 99 LEU A CA 1
ATOM 812 C C . LEU A 1 99 ? 4.138 4.934 -3.533 1.00 97.69 99 LEU A C 1
ATOM 814 O O . LEU A 1 99 ? 5.289 5.340 -3.442 1.00 97.69 99 LEU A O 1
ATOM 818 N N . LEU A 1 100 ? 3.112 5.692 -3.935 1.00 97.69 100 LEU A N 1
ATOM 819 C CA . LEU A 1 100 ? 3.280 7.053 -4.435 1.00 97.69 100 LEU A CA 1
ATOM 820 C C . LEU A 1 100 ? 3.969 7.931 -3.390 1.00 97.69 100 LEU A C 1
ATOM 822 O O . LEU A 1 100 ? 4.912 8.635 -3.712 1.00 97.69 100 LEU A O 1
ATOM 826 N N . VAL A 1 101 ? 3.548 7.893 -2.123 1.00 97.56 101 VAL A N 1
ATOM 827 C CA . VAL A 1 101 ? 4.220 8.676 -1.072 1.00 97.56 101 VAL A CA 1
ATOM 828 C C . VAL A 1 101 ? 5.700 8.303 -0.951 1.00 97.56 101 VAL A C 1
ATOM 830 O O . VAL A 1 101 ? 6.511 9.198 -0.748 1.00 97.56 101 VAL A O 1
ATOM 833 N N . GLY A 1 102 ? 6.059 7.023 -1.081 1.00 96.00 102 GLY A N 1
ATOM 834 C CA . GLY A 1 102 ? 7.457 6.593 -1.125 1.00 96.00 102 GLY A CA 1
ATOM 835 C C . GLY A 1 102 ? 8.203 7.169 -2.329 1.00 96.00 102 GLY A C 1
ATOM 836 O O . GLY A 1 102 ? 9.218 7.830 -2.137 1.00 96.00 102 GLY A O 1
ATOM 837 N N . GLU A 1 103 ? 7.648 6.998 -3.530 1.00 96.62 103 GLU A N 1
ATOM 838 C CA . GLU A 1 103 ? 8.243 7.449 -4.797 1.00 96.62 103 GLU A CA 1
ATOM 839 C C . GLU A 1 103 ? 8.407 8.971 -4.843 1.00 96.62 103 GLU A C 1
ATOM 841 O O . GLU A 1 103 ? 9.438 9.480 -5.253 1.00 96.62 103 GLU A O 1
ATOM 846 N N . TRP A 1 104 ? 7.421 9.735 -4.369 1.00 97.12 104 TRP A N 1
ATOM 847 C CA . TRP A 1 104 ? 7.491 11.200 -4.347 1.00 97.12 104 TRP A CA 1
ATOM 848 C C . TRP A 1 104 ? 8.509 11.749 -3.337 1.00 97.12 104 TRP A C 1
ATOM 850 O O . TRP A 1 104 ? 8.871 12.924 -3.422 1.00 97.12 104 TRP A O 1
ATOM 860 N N . LEU A 1 105 ? 8.935 10.947 -2.358 1.00 95.38 105 LEU A N 1
ATOM 861 C CA . LEU A 1 105 ? 9.937 11.342 -1.368 1.00 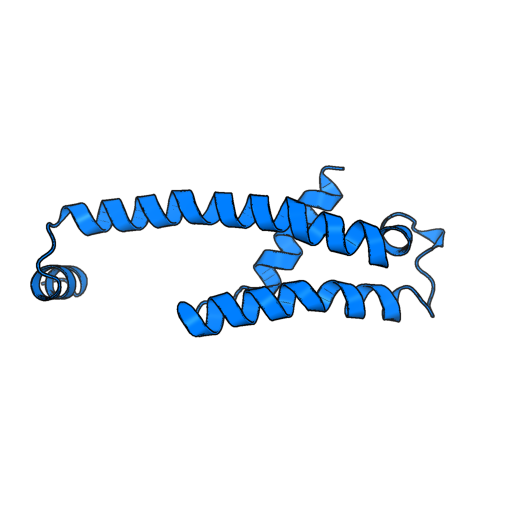95.38 105 LEU A CA 1
ATOM 862 C C . LEU A 1 105 ? 11.377 11.031 -1.804 1.00 95.38 105 LEU A C 1
ATOM 864 O O . LEU A 1 105 ? 12.295 11.567 -1.177 1.00 95.38 105 LEU A O 1
ATOM 868 N N . THR A 1 106 ? 11.583 10.192 -2.824 1.00 88.19 106 THR A N 1
ATOM 869 C CA . THR A 1 106 ? 12.907 9.731 -3.285 1.00 88.19 106 THR A CA 1
ATOM 870 C C . THR A 1 106 ? 13.148 10.055 -4.747 1.00 88.19 106 THR A C 1
ATOM 872 O O . THR A 1 106 ? 14.159 10.734 -5.025 1.00 88.19 106 THR A O 1
#

Foldseek 3Di:
DDPVVVVCVVVVHDPCVVVVVVVCVVVVVVVVLVCLLVPLLVQCCVFPVVCVPDPVSVDPPCNVPRNVVSLVPQLVVQCCVCCVPPVDRCRNVSNVVSNVVSVVVD

Radius of gyration: 19.21 Å; chains: 1; bounding box: 41×22×57 Å

pLDDT: mean 95.12, std 4.55, range [61.41, 98.12]

Sequence (106 aa):
MSRTDEILKAAKMPPEAIKMSRMIDAVYFPILCILLVGTYHMHFMLLAGDWDFWLDWKDRQWWPVVTPIVGITYCAAIMYYLWVNYRLPFGATLCIVCLLVGEWLT

Secondary structure (DSSP, 8-state):
--HHHHHHHHTT--TTHHHHHHHHHHHHHHHHHHHHHHHHHHHHHHHHHHHHH-GGG--SSSHHHHHHHHHHHHHHHHHHHHHHHH--TTHHHHHHHHHHHHHHH-